Protein AF-U2DNN3-F1 (afdb_monomer_lite)

Secondary structure (DSSP, 8-state):
-EEEEEETTTEEEEE----PPPTT--HHHHHHHHHHHHHSS-EEEEEEEEEEEEEE-TT--SSS-EEEEEEEEEEES-SGGGGG----SSTT-EE--SS--TTB-GGGGGGHHHHHHHHHH--

Foldseek 3Di:
DWFWADDPPQHTFTEDQADDADPPGDPQRRQQVSCCVLVVFGKDFPPDFLDWDWQAQPVDPDDPRIDTDGHTDIDTPDCPSVPPQPVDNDGSHDHDDLAQDPRHGPSRCVCRVVSVVVSVVPD

Radius of gyration: 14.48 Å; chains: 1; bounding box: 33×35×36 Å

Structure (mmCIF, N/CA/C/O backbone):
data_AF-U2DNN3-F1
#
_entry.id   AF-U2DNN3-F1
#
loop_
_atom_site.group_PDB
_atom_site.id
_atom_site.type_symbol
_atom_site.label_atom_id
_atom_site.label_alt_id
_atom_site.label_comp_id
_atom_site.label_asym_id
_atom_site.label_entity_id
_atom_site.label_seq_id
_atom_site.pdbx_PDB_ins_code
_atom_site.Cartn_x
_atom_site.Cartn_y
_atom_site.Cartn_z
_atom_site.occupancy
_atom_site.B_iso_or_equiv
_atom_site.auth_seq_id
_atom_site.auth_comp_id
_atom_site.auth_asym_id
_atom_site.auth_atom_id
_atom_site.pdbx_PDB_model_num
ATOM 1 N N . MET A 1 1 ? -2.273 -7.284 6.224 1.00 90.25 1 MET A N 1
ATOM 2 C CA . MET A 1 1 ? -2.969 -7.767 5.012 1.00 90.25 1 MET A CA 1
ATOM 3 C C . MET A 1 1 ? -2.264 -7.213 3.793 1.00 90.25 1 MET A C 1
ATOM 5 O O . MET A 1 1 ? -1.909 -6.040 3.817 1.00 90.25 1 MET A O 1
ATOM 9 N N . LEU A 1 2 ? -2.062 -8.038 2.770 1.00 94.00 2 LEU A N 1
ATOM 10 C CA . LEU A 1 2 ? -1.457 -7.661 1.490 1.00 94.00 2 LEU A CA 1
ATOM 11 C C . LEU A 1 2 ? -2.353 -8.143 0.342 1.00 94.00 2 LEU A C 1
ATOM 13 O O . LEU A 1 2 ? -3.140 -9.070 0.534 1.00 94.00 2 LEU A O 1
ATOM 17 N N . SER A 1 3 ? -2.235 -7.523 -0.829 1.00 92.81 3 SER A N 1
ATOM 18 C CA . SER A 1 3 ? -2.850 -7.994 -2.076 1.00 92.81 3 SER A CA 1
ATOM 19 C C . SER A 1 3 ? -1.770 -8.509 -3.019 1.00 92.81 3 SER A C 1
ATOM 21 O O . SER A 1 3 ? -0.654 -7.998 -3.002 1.00 92.81 3 SER A O 1
ATOM 23 N N . TRP A 1 4 ? -2.076 -9.536 -3.809 1.00 93.69 4 TRP A N 1
ATOM 24 C CA . TRP A 1 4 ? -1.204 -9.977 -4.887 1.00 93.69 4 TRP A CA 1
ATOM 25 C C . TRP A 1 4 ? -1.439 -9.128 -6.133 1.00 93.69 4 TRP A C 1
ATOM 27 O O . TRP A 1 4 ? -2.554 -9.043 -6.668 1.00 93.69 4 TRP A O 1
ATOM 37 N N . ARG A 1 5 ? -0.366 -8.523 -6.630 1.00 92.25 5 ARG A N 1
ATOM 38 C CA . ARG A 1 5 ? -0.332 -7.801 -7.898 1.00 92.25 5 ARG A CA 1
ATOM 39 C C . ARG A 1 5 ? 0.470 -8.596 -8.913 1.00 92.25 5 ARG A C 1
ATOM 41 O O . ARG A 1 5 ? 1.422 -9.275 -8.562 1.00 92.25 5 ARG A O 1
ATOM 48 N N . ASP A 1 6 ? 0.058 -8.469 -10.167 1.00 92.38 6 ASP A N 1
ATOM 49 C CA . ASP A 1 6 ? 0.789 -8.937 -11.339 1.00 92.38 6 ASP A CA 1
ATOM 50 C C . ASP A 1 6 ? 0.480 -7.966 -12.490 1.00 92.38 6 ASP A C 1
ATOM 52 O O . ASP A 1 6 ? -0.651 -7.902 -13.006 1.00 92.38 6 ASP A O 1
ATOM 56 N N . ASP A 1 7 ? 1.438 -7.089 -12.785 1.00 87.81 7 ASP A N 1
ATOM 57 C CA . ASP A 1 7 ? 1.362 -6.132 -13.884 1.00 87.81 7 ASP A CA 1
ATOM 58 C C . ASP A 1 7 ? 2.730 -5.844 -14.516 1.00 87.81 7 ASP A C 1
ATOM 60 O O . ASP A 1 7 ? 3.789 -6.102 -13.946 1.00 87.81 7 ASP A O 1
ATOM 64 N N . GLU A 1 8 ? 2.700 -5.280 -15.723 1.00 84.25 8 GLU A N 1
ATOM 65 C CA . GLU A 1 8 ? 3.901 -4.964 -16.503 1.00 84.25 8 GLU A CA 1
ATOM 66 C C . GLU A 1 8 ? 4.760 -3.854 -15.877 1.00 84.25 8 GLU A C 1
ATOM 68 O O . GLU A 1 8 ? 5.918 -3.683 -16.256 1.00 84.25 8 GLU A O 1
ATOM 73 N N . GLN A 1 9 ? 4.204 -3.046 -14.968 1.00 79.94 9 GLN A N 1
ATOM 74 C CA . GLN A 1 9 ? 4.883 -1.863 -14.444 1.00 79.94 9 GLN A CA 1
ATOM 75 C C . GLN A 1 9 ? 5.729 -2.164 -13.210 1.00 79.94 9 GLN A C 1
ATOM 77 O O . GLN A 1 9 ? 6.782 -1.548 -13.042 1.00 79.94 9 GLN A O 1
ATOM 82 N N . CYS A 1 10 ? 5.252 -3.042 -12.334 1.00 81.00 10 CYS A N 1
ATOM 83 C CA . CYS A 1 10 ? 5.880 -3.351 -11.055 1.00 81.00 10 CYS A CA 1
ATOM 84 C C . CYS A 1 10 ? 6.230 -4.837 -10.897 1.00 81.00 10 CYS A C 1
ATOM 86 O O . CYS A 1 10 ? 6.933 -5.177 -9.946 1.00 81.00 10 CYS A O 1
ATOM 88 N N . GLY A 1 11 ? 5.791 -5.692 -11.824 1.00 89.19 11 GLY A N 1
ATOM 89 C CA . GLY A 1 11 ? 5.968 -7.138 -11.755 1.00 89.19 11 GLY A CA 1
ATOM 90 C C . GLY A 1 11 ? 4.935 -7.813 -10.854 1.00 89.19 11 GLY A C 1
ATOM 91 O O . GLY A 1 11 ? 3.899 -7.230 -10.518 1.00 89.19 11 GLY A O 1
ATOM 92 N N . ALA A 1 12 ? 5.239 -9.053 -10.472 1.00 94.31 12 ALA A N 1
ATOM 93 C CA . ALA A 1 12 ? 4.404 -9.861 -9.598 1.00 94.31 12 ALA A CA 1
ATOM 94 C C . ALA A 1 12 ? 4.906 -9.829 -8.147 1.00 94.31 12 ALA A C 1
ATOM 96 O O . ALA A 1 12 ? 6.112 -9.913 -7.903 1.00 94.31 12 ALA A O 1
ATOM 97 N N . GLY A 1 13 ? 3.989 -9.702 -7.189 1.00 96.06 13 GLY A N 1
ATOM 98 C CA . GLY A 1 13 ? 4.315 -9.738 -5.766 1.00 96.06 13 GLY A CA 1
ATOM 99 C C . GLY A 1 13 ? 3.207 -9.219 -4.852 1.00 96.06 13 GLY A C 1
ATOM 100 O O . GLY A 1 13 ? 2.262 -8.554 -5.282 1.00 96.06 13 GLY A O 1
ATOM 101 N N . TRP A 1 14 ? 3.359 -9.498 -3.561 1.00 96.00 14 TRP A N 1
ATOM 102 C CA . TRP A 1 14 ? 2.524 -8.980 -2.486 1.00 96.00 14 TRP A CA 1
ATOM 103 C C . TRP A 1 14 ? 2.816 -7.501 -2.233 1.00 96.00 14 TRP A C 1
ATOM 105 O O . TRP A 1 14 ? 3.961 -7.121 -1.983 1.00 96.00 14 TRP A O 1
ATOM 115 N N . HIS A 1 15 ? 1.779 -6.667 -2.228 1.00 95.69 15 HIS A N 1
ATOM 116 C CA . HIS A 1 15 ? 1.880 -5.239 -1.930 1.00 95.69 15 HIS A CA 1
ATOM 117 C C . HIS A 1 15 ? 0.873 -4.810 -0.861 1.00 95.69 15 HIS A C 1
ATOM 119 O O . HIS A 1 15 ? -0.169 -5.437 -0.652 1.00 95.69 15 HIS A O 1
ATOM 125 N N . LEU A 1 16 ? 1.183 -3.706 -0.182 1.00 95.44 16 LEU A N 1
ATOM 126 C CA . LEU A 1 16 ? 0.204 -2.965 0.602 1.00 95.44 16 LEU A CA 1
ATOM 127 C C . LEU A 1 16 ? -0.805 -2.314 -0.357 1.00 95.44 16 LEU A C 1
ATOM 129 O O . LEU A 1 16 ? -0.370 -1.527 -1.210 1.00 95.44 16 LEU A O 1
ATOM 133 N N . PRO A 1 17 ? -2.116 -2.594 -0.212 1.00 94.44 17 PRO A N 1
ATOM 134 C CA . PRO A 1 17 ? -3.170 -1.955 -0.994 1.00 94.44 17 PRO A CA 1
ATOM 135 C C . PRO A 1 17 ? -3.047 -0.434 -0.943 1.00 94.44 17 PRO A C 1
ATOM 137 O O . PRO A 1 17 ? -2.844 0.149 0.124 1.00 94.44 17 PRO A O 1
ATOM 140 N N . GLY A 1 18 ? -3.146 0.218 -2.097 1.00 93.88 18 GLY A N 1
ATOM 141 C CA . GLY A 1 18 ? -2.863 1.641 -2.182 1.00 93.88 18 GLY A CA 1
ATOM 142 C C . GLY A 1 18 ? -3.010 2.203 -3.587 1.00 93.88 18 GLY A C 1
ATOM 143 O O . GLY A 1 18 ? -2.749 1.548 -4.597 1.00 93.88 18 GLY A O 1
ATOM 144 N N . GLY A 1 19 ? -3.368 3.485 -3.657 1.00 92.12 19 GLY A N 1
ATOM 145 C CA . GLY A 1 19 ? -3.572 4.169 -4.925 1.00 92.12 19 GLY A CA 1
ATOM 146 C C . GLY A 1 19 ? -3.281 5.661 -4.859 1.00 92.12 19 GLY A C 1
ATOM 147 O O . GLY A 1 19 ? -3.363 6.292 -3.809 1.00 92.12 19 GLY A O 1
ATOM 148 N N . CYS A 1 20 ? -2.970 6.241 -6.019 1.00 93.62 20 CYS A N 1
ATOM 149 C CA . CYS A 1 20 ? -2.780 7.682 -6.141 1.00 93.62 20 CYS A CA 1
ATOM 150 C C . CYS A 1 20 ? -4.087 8.426 -5.846 1.00 93.62 20 CYS A C 1
ATOM 152 O O . CYS A 1 20 ? -5.128 8.110 -6.434 1.00 93.62 20 CYS A O 1
ATOM 154 N N . VAL A 1 21 ? -3.998 9.464 -5.014 1.00 95.44 21 VAL A N 1
ATOM 155 C CA . VAL A 1 21 ? -5.076 10.439 -4.807 1.00 95.44 21 VAL A CA 1
ATOM 156 C C . VAL A 1 21 ? -5.462 11.063 -6.147 1.00 95.44 21 VAL A C 1
ATOM 158 O O . VAL A 1 21 ? -4.600 11.347 -6.986 1.00 95.44 21 VAL A O 1
ATOM 161 N N . ARG A 1 22 ? -6.765 11.235 -6.385 1.00 95.94 22 ARG A N 1
ATOM 162 C CA . ARG A 1 22 ? -7.278 11.837 -7.619 1.00 95.94 22 ARG A CA 1
ATOM 163 C C . ARG A 1 22 ? -7.606 13.307 -7.410 1.00 95.94 22 ARG A C 1
ATOM 165 O O . ARG A 1 22 ? -7.643 13.824 -6.298 1.00 95.94 22 ARG A O 1
ATOM 172 N N . LEU A 1 23 ? -7.818 13.999 -8.524 1.00 96.12 23 LEU A N 1
ATOM 173 C CA . LEU A 1 23 ? -8.222 15.397 -8.510 1.00 96.12 23 LEU A CA 1
ATOM 174 C C . LEU A 1 23 ? -9.530 15.556 -7.717 1.00 96.12 23 LEU A C 1
ATOM 176 O O . LEU A 1 23 ? -10.484 14.827 -7.977 1.00 96.12 23 LEU A O 1
ATOM 180 N N . LYS A 1 24 ? -9.572 16.553 -6.819 1.00 96.19 24 LYS A N 1
ATOM 181 C CA . LYS A 1 24 ? -10.721 16.868 -5.943 1.00 96.19 24 LYS A CA 1
ATOM 182 C C . LYS A 1 24 ? -11.081 15.746 -4.965 1.00 96.19 24 LYS A C 1
ATOM 184 O O . LYS A 1 24 ? -12.255 15.520 -4.689 1.00 96.19 24 LYS A O 1
ATOM 189 N N . GLU A 1 25 ? -10.069 15.073 -4.438 1.00 97.19 25 GLU A N 1
ATOM 190 C CA . GLU A 1 25 ? -10.248 13.979 -3.497 1.00 97.19 25 GLU A CA 1
ATOM 191 C C . GLU A 1 25 ? -9.380 14.182 -2.251 1.00 97.19 25 GLU A C 1
ATOM 193 O O . GLU A 1 25 ? -8.235 14.629 -2.350 1.00 97.19 25 GLU A O 1
ATOM 198 N N . THR A 1 26 ? -9.921 13.869 -1.074 1.00 97.38 26 THR A N 1
ATOM 199 C CA . THR A 1 26 ? -9.150 13.808 0.174 1.00 97.38 26 THR A CA 1
ATOM 200 C C . THR A 1 26 ? -8.407 12.473 0.287 1.00 97.38 26 THR A C 1
ATOM 202 O O . THR A 1 26 ? -8.723 11.501 -0.404 1.00 97.38 26 THR A O 1
ATOM 205 N N . LEU A 1 27 ? -7.422 12.399 1.189 1.00 97.50 27 LEU A N 1
ATOM 206 C CA . LEU A 1 27 ? -6.735 11.138 1.505 1.00 97.50 27 LEU A CA 1
ATOM 207 C C . LEU A 1 27 ? -7.717 10.087 2.043 1.00 97.50 27 LEU A C 1
ATOM 209 O O . LEU A 1 27 ? -7.672 8.938 1.620 1.00 97.50 27 LEU A O 1
ATOM 213 N N . GLU A 1 28 ? -8.657 10.505 2.891 1.00 97.38 28 GLU A N 1
ATOM 214 C CA . GLU A 1 28 ? -9.721 9.654 3.437 1.00 97.38 28 GLU A CA 1
ATOM 215 C C . GLU A 1 28 ? -10.617 9.075 2.335 1.00 97.38 28 GLU A C 1
ATOM 217 O O . GLU A 1 28 ? -10.812 7.865 2.245 1.00 97.38 28 GLU A O 1
ATOM 222 N N . GLN A 1 29 ? -11.099 9.920 1.418 1.00 97.62 29 GLN A N 1
ATOM 223 C CA . GLN A 1 29 ? -11.893 9.469 0.273 1.00 97.62 29 GLN A CA 1
ATOM 224 C C . GLN A 1 29 ? -11.118 8.455 -0.575 1.00 97.62 29 GLN A C 1
ATOM 226 O O . GLN A 1 29 ? -11.666 7.422 -0.966 1.00 97.62 29 GLN A O 1
ATOM 231 N N . ARG A 1 30 ? -9.825 8.708 -0.814 1.00 97.44 30 ARG A N 1
ATOM 232 C CA . ARG A 1 30 ? -8.963 7.780 -1.548 1.00 97.44 30 ARG A CA 1
ATOM 233 C C . ARG A 1 30 ? -8.789 6.451 -0.808 1.00 97.44 30 ARG A C 1
ATOM 235 O O . ARG A 1 30 ? -8.831 5.419 -1.477 1.00 97.44 30 ARG A O 1
ATOM 242 N N . LEU A 1 31 ? -8.650 6.448 0.520 1.00 96.88 31 LEU A N 1
ATOM 243 C CA . LEU A 1 31 ? -8.594 5.221 1.325 1.00 96.88 31 LEU A CA 1
ATOM 244 C C . LEU A 1 31 ? -9.867 4.386 1.160 1.00 96.88 31 LEU A C 1
ATOM 246 O O . LEU A 1 31 ? -9.766 3.206 0.837 1.00 96.88 31 LEU A O 1
ATOM 250 N N . HIS A 1 32 ? -11.050 4.993 1.277 1.00 96.44 32 HIS A N 1
ATOM 251 C CA . HIS A 1 32 ? -12.325 4.285 1.104 1.00 96.44 32 HIS A CA 1
ATOM 252 C C . HIS A 1 32 ? -12.509 3.726 -0.313 1.00 96.44 32 HIS A C 1
ATOM 254 O O . HIS A 1 32 ? -12.969 2.596 -0.491 1.00 96.44 32 HIS A O 1
ATOM 260 N N . VAL A 1 33 ? -12.133 4.495 -1.343 1.00 96.94 33 VAL A N 1
ATOM 261 C CA . VAL A 1 33 ? -12.178 4.023 -2.737 1.00 96.94 33 VAL A CA 1
ATOM 262 C C . VAL A 1 33 ? -11.211 2.856 -2.943 1.00 96.94 33 VAL A C 1
ATOM 264 O O . VAL A 1 33 ? -11.589 1.859 -3.552 1.00 96.94 33 VAL A O 1
ATOM 267 N N . CYS A 1 34 ? -9.987 2.966 -2.420 1.00 95.69 34 CYS A N 1
ATOM 268 C CA . CYS A 1 34 ? -8.963 1.928 -2.508 1.00 95.69 34 CYS A CA 1
ATOM 269 C C . CYS A 1 34 ? -9.384 0.645 -1.784 1.00 95.69 34 CYS A C 1
ATOM 271 O O . CYS A 1 34 ? -9.242 -0.445 -2.334 1.00 95.69 34 CYS A O 1
ATOM 273 N N . ALA A 1 35 ? -9.934 0.776 -0.575 1.00 93.81 35 ALA A N 1
ATOM 274 C CA . ALA A 1 35 ? -10.415 -0.345 0.216 1.00 93.81 35 ALA A CA 1
ATOM 275 C C . ALA A 1 35 ? -11.510 -1.104 -0.537 1.00 93.81 35 ALA A C 1
ATOM 277 O O . ALA A 1 35 ? -11.384 -2.301 -0.763 1.00 93.81 35 ALA A O 1
ATOM 278 N N . LYS A 1 36 ? -12.522 -0.406 -1.060 1.00 92.62 36 LYS A N 1
ATOM 279 C CA . LYS A 1 36 ? -13.585 -1.053 -1.842 1.00 92.62 36 LYS A CA 1
ATOM 280 C C . LYS A 1 36 ? -13.062 -1.733 -3.106 1.00 92.62 36 LYS A C 1
ATOM 282 O O . LYS A 1 36 ? -13.544 -2.809 -3.442 1.00 92.62 36 LYS A O 1
ATOM 287 N N . SER A 1 37 ? -12.093 -1.131 -3.802 1.00 91.56 37 SER A N 1
ATOM 288 C CA . SER A 1 37 ? -11.572 -1.687 -5.056 1.00 91.56 37 SER A CA 1
ATOM 289 C C . SER A 1 37 ? -10.618 -2.864 -4.872 1.00 91.56 37 SER A C 1
ATOM 291 O O . SER A 1 37 ? -10.655 -3.785 -5.678 1.00 91.56 37 SER A O 1
ATOM 293 N N . GLU A 1 38 ? -9.742 -2.820 -3.864 1.00 90.94 38 GLU A N 1
ATOM 294 C CA . GLU A 1 38 ? -8.722 -3.859 -3.654 1.00 90.94 38 GLU A CA 1
ATOM 295 C C . GLU A 1 38 ? -9.149 -4.900 -2.612 1.00 90.94 38 GLU A C 1
ATOM 297 O O . GLU A 1 38 ? -8.721 -6.043 -2.698 1.00 90.94 38 GLU A O 1
ATOM 302 N N . LEU A 1 39 ? -9.993 -4.532 -1.642 1.00 89.25 39 LEU A N 1
ATOM 303 C CA . LEU A 1 39 ? -10.373 -5.382 -0.504 1.00 89.25 39 LEU A CA 1
ATOM 304 C C . LEU A 1 39 ? -11.812 -5.903 -0.569 1.00 89.25 39 LEU A C 1
ATOM 306 O O . LEU A 1 39 ? -12.186 -6.742 0.246 1.00 89.25 39 LEU A O 1
ATOM 310 N N . GLY A 1 40 ? -12.647 -5.363 -1.463 1.00 89.19 40 GLY A N 1
ATOM 311 C CA . GLY A 1 40 ? -14.078 -5.692 -1.557 1.00 89.19 40 GLY A CA 1
ATOM 312 C C . GLY A 1 40 ? -14.949 -5.136 -0.417 1.00 89.19 40 GLY A C 1
ATOM 313 O O . GLY A 1 40 ? -16.178 -5.205 -0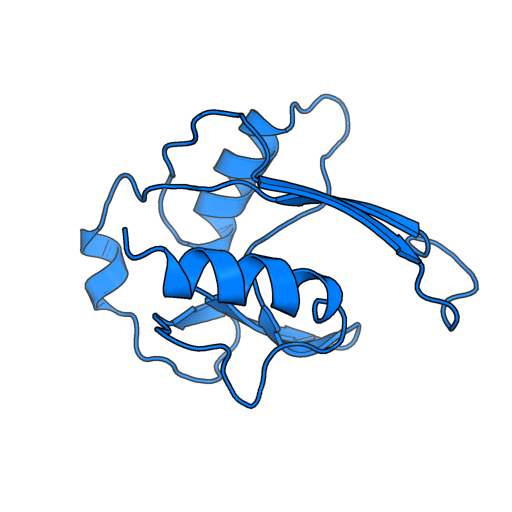.481 1.00 89.19 40 GLY A O 1
ATOM 314 N N . THR A 1 41 ? -14.339 -4.519 0.599 1.00 91.31 41 THR A N 1
ATOM 315 C CA . THR A 1 41 ? -15.001 -3.937 1.775 1.00 91.31 41 THR A CA 1
ATOM 316 C C . THR A 1 41 ? -14.418 -2.567 2.121 1.00 91.31 41 THR A C 1
ATOM 318 O O . THR A 1 41 ? -13.342 -2.192 1.663 1.00 91.31 41 THR A O 1
ATOM 321 N N . ASP A 1 42 ? -15.134 -1.814 2.953 1.00 94.31 42 ASP A N 1
ATOM 322 C CA . ASP A 1 42 ? -14.653 -0.559 3.522 1.00 94.31 42 ASP A CA 1
ATOM 323 C C . ASP A 1 42 ? -13.756 -0.761 4.761 1.00 94.31 42 ASP A C 1
ATOM 325 O O . ASP A 1 42 ? -13.712 -1.846 5.359 1.00 94.31 42 ASP A O 1
ATOM 329 N N . VAL A 1 43 ? -13.070 0.312 5.159 1.00 94.31 43 VAL A N 1
ATOM 330 C CA . VAL A 1 43 ? -12.179 0.384 6.325 1.00 94.31 43 VAL A CA 1
ATOM 331 C C . VAL A 1 43 ? -12.525 1.560 7.238 1.00 94.31 43 VAL A C 1
ATOM 333 O O . VAL A 1 43 ? -13.005 2.597 6.791 1.00 94.31 43 VAL A O 1
ATOM 336 N N . LEU A 1 44 ? -12.231 1.402 8.526 1.00 94.69 44 LEU A N 1
ATOM 337 C CA . LEU A 1 44 ? -12.122 2.476 9.506 1.00 94.69 44 LEU A CA 1
ATOM 338 C C . LEU A 1 44 ? -10.654 2.894 9.612 1.00 94.69 44 LEU A C 1
ATOM 340 O O . LEU A 1 44 ? -9.777 2.033 9.704 1.00 94.69 44 LEU A O 1
ATOM 344 N N . CYS A 1 45 ? -10.393 4.197 9.623 1.00 92.06 45 CYS A N 1
ATOM 345 C CA . CYS A 1 45 ? -9.056 4.771 9.743 1.00 92.06 45 CYS A CA 1
ATOM 346 C C . CYS A 1 45 ? -9.103 5.997 10.664 1.00 92.06 45 CYS A C 1
ATOM 348 O O . CYS A 1 45 ? -10.049 6.778 10.603 1.00 92.06 45 CYS A O 1
ATOM 350 N N . ASP A 1 46 ? -8.087 6.178 11.508 1.00 90.31 46 ASP A N 1
ATOM 351 C CA . ASP A 1 46 ? -7.960 7.322 12.425 1.00 90.31 46 ASP A CA 1
ATOM 352 C C . ASP A 1 46 ? -7.435 8.602 11.740 1.00 90.31 46 ASP A C 1
ATOM 354 O O . ASP A 1 46 ? -7.216 9.625 12.389 1.00 90.31 46 ASP A O 1
ATOM 358 N N . MET A 1 47 ? -7.220 8.539 10.422 1.00 94.88 47 MET A N 1
ATOM 359 C CA . MET A 1 47 ? -6.652 9.591 9.580 1.00 94.88 47 MET A CA 1
ATOM 360 C C . MET A 1 47 ? -5.326 10.173 10.091 1.00 94.88 47 MET A C 1
ATOM 362 O O . MET A 1 47 ? -4.918 11.260 9.666 1.00 94.88 47 MET A O 1
ATOM 366 N N . LYS A 1 48 ? -4.589 9.419 10.914 1.00 96.00 48 LYS A N 1
ATOM 367 C CA . LYS A 1 48 ? -3.223 9.729 11.326 1.00 96.00 48 LYS A CA 1
ATOM 368 C C . LYS A 1 48 ? -2.258 8.803 10.577 1.00 96.00 48 LYS A C 1
ATOM 370 O O . LYS A 1 48 ? -2.235 7.601 10.831 1.00 96.00 48 LYS A O 1
ATOM 375 N N . PRO A 1 49 ? -1.444 9.322 9.640 1.00 96.31 49 PRO A N 1
ATOM 376 C CA . PRO A 1 49 ? -0.524 8.466 8.909 1.00 96.31 49 PRO A CA 1
ATOM 377 C C . PRO A 1 49 ? 0.542 7.896 9.854 1.00 96.31 49 PRO A C 1
ATOM 379 O O . PRO A 1 49 ? 1.132 8.625 10.654 1.00 96.31 49 PRO A O 1
ATOM 382 N N . VAL A 1 50 ? 0.812 6.597 9.729 1.00 96.12 50 VAL A N 1
ATOM 383 C CA . VAL A 1 50 ? 1.893 5.899 10.445 1.00 96.12 50 VAL A CA 1
ATOM 384 C C . VAL A 1 50 ? 3.250 6.104 9.771 1.00 96.12 50 VAL A C 1
ATOM 386 O O . VAL A 1 50 ? 4.289 5.971 10.412 1.00 96.12 50 VAL A O 1
ATOM 389 N N . LEU A 1 51 ? 3.246 6.457 8.482 1.00 96.88 51 LEU A N 1
ATOM 390 C CA . LEU A 1 51 ? 4.433 6.851 7.730 1.00 96.88 51 LEU A CA 1
ATOM 391 C C . LEU A 1 51 ? 4.062 7.887 6.670 1.00 96.88 51 LEU A C 1
ATOM 393 O O . LEU A 1 51 ? 3.085 7.719 5.940 1.00 96.88 51 LEU A O 1
ATOM 397 N N . ILE A 1 52 ? 4.890 8.924 6.555 1.00 97.31 52 ILE A N 1
ATOM 398 C CA . ILE A 1 52 ? 4.930 9.822 5.401 1.00 97.31 52 ILE A CA 1
ATOM 399 C C . ILE A 1 52 ? 6.336 9.709 4.827 1.00 97.31 52 ILE A C 1
ATOM 401 O O . ILE A 1 52 ? 7.306 9.906 5.556 1.00 97.31 52 ILE A O 1
ATOM 405 N N . THR A 1 53 ? 6.451 9.348 3.554 1.00 95.81 53 THR A N 1
ATOM 406 C CA . THR A 1 53 ? 7.755 9.115 2.925 1.00 95.81 53 THR A CA 1
ATOM 407 C C . THR A 1 53 ? 7.752 9.489 1.451 1.00 95.81 53 THR A C 1
ATOM 409 O O . THR A 1 53 ? 6.714 9.446 0.784 1.00 95.81 53 THR A O 1
ATOM 412 N N . GLU A 1 54 ? 8.928 9.842 0.951 1.00 94.31 54 GLU A N 1
ATOM 413 C CA . GLU A 1 54 ? 9.195 10.119 -0.453 1.00 94.31 54 GLU A CA 1
ATOM 414 C C . GLU A 1 54 ? 9.841 8.887 -1.093 1.00 94.31 54 GLU A C 1
ATOM 416 O O . GLU A 1 54 ? 10.844 8.371 -0.605 1.00 94.31 54 GLU A O 1
ATOM 421 N N . ASN A 1 55 ? 9.267 8.415 -2.197 1.00 88.50 55 ASN A N 1
ATOM 422 C CA . ASN A 1 55 ? 9.848 7.362 -3.020 1.00 88.50 55 ASN A CA 1
ATOM 423 C C . ASN A 1 55 ? 10.130 7.904 -4.423 1.00 88.50 55 ASN A C 1
ATOM 425 O O . ASN A 1 55 ? 9.217 8.370 -5.112 1.00 88.50 55 ASN A O 1
ATOM 429 N N . ILE A 1 56 ? 11.391 7.826 -4.841 1.00 88.62 56 ILE A N 1
ATOM 430 C CA . ILE A 1 56 ? 11.867 8.285 -6.145 1.00 88.62 56 ILE A CA 1
ATOM 431 C C . ILE A 1 56 ? 12.403 7.068 -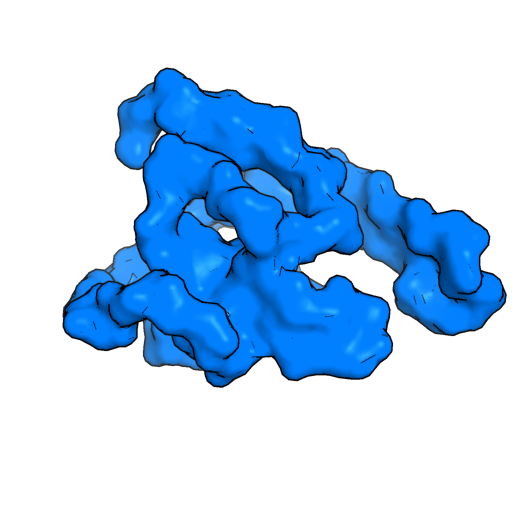6.894 1.00 88.62 56 ILE A C 1
ATOM 433 O O . ILE A 1 56 ? 13.363 6.455 -6.444 1.00 88.62 56 ILE A O 1
ATOM 437 N N . GLU A 1 57 ? 11.803 6.730 -8.036 1.00 83.75 57 GLU A N 1
ATOM 438 C CA . GLU A 1 57 ? 12.266 5.648 -8.912 1.00 83.75 57 GLU A CA 1
ATOM 439 C C . GLU A 1 57 ? 13.387 6.166 -9.831 1.00 83.75 57 GLU A C 1
ATOM 441 O O . GLU A 1 57 ? 13.095 6.838 -10.824 1.00 83.75 57 GLU A O 1
ATOM 446 N N . PRO A 1 58 ? 14.672 5.879 -9.550 1.00 80.00 58 PRO A N 1
ATOM 447 C CA . PRO A 1 58 ? 15.779 6.478 -10.290 1.00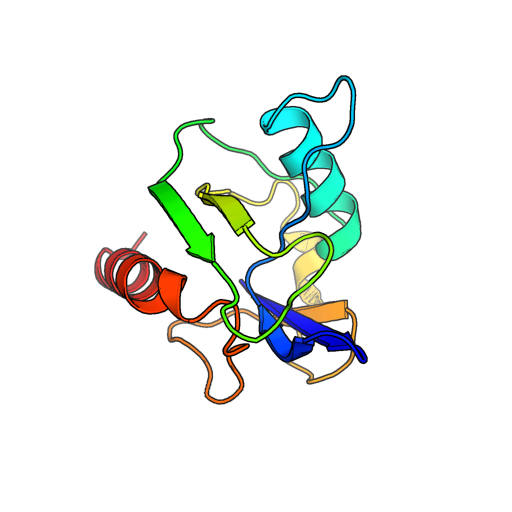 80.00 58 PRO A CA 1
ATOM 448 C C . PRO A 1 58 ? 15.849 6.022 -11.752 1.00 80.00 58 PRO A C 1
ATOM 450 O O . PRO A 1 58 ? 16.493 6.690 -12.553 1.00 80.00 58 PRO A O 1
ATOM 453 N N . LYS A 1 59 ? 15.221 4.894 -12.117 1.00 81.44 59 LYS A N 1
ATOM 454 C CA . LYS A 1 59 ? 15.269 4.343 -13.482 1.00 81.44 59 LYS A CA 1
ATOM 455 C C . LYS A 1 59 ? 14.157 4.864 -14.395 1.00 81.44 59 LYS A C 1
ATOM 457 O O . LYS A 1 59 ? 14.124 4.506 -15.571 1.00 81.44 59 LYS A O 1
ATOM 462 N N . ARG A 1 60 ? 13.203 5.646 -13.875 1.00 78.38 60 ARG A N 1
ATOM 463 C CA . ARG A 1 60 ? 12.041 6.117 -14.641 1.00 78.38 60 ARG A CA 1
ATOM 464 C C . ARG A 1 60 ? 12.181 7.596 -14.987 1.00 78.38 60 ARG A C 1
ATOM 466 O O . ARG A 1 60 ? 11.837 8.469 -14.198 1.00 78.38 60 ARG A O 1
ATOM 473 N N . ASP A 1 61 ? 12.559 7.878 -16.227 1.00 73.62 61 ASP A N 1
ATOM 474 C CA . ASP A 1 61 ? 12.877 9.245 -16.670 1.00 73.62 61 ASP A CA 1
ATOM 475 C C . ASP A 1 61 ? 11.657 10.132 -16.981 1.00 73.62 61 ASP A C 1
ATOM 477 O O . ASP A 1 61 ? 11.796 11.340 -17.188 1.00 73.62 61 ASP A O 1
ATOM 481 N N . ARG A 1 62 ? 10.444 9.567 -17.071 1.00 76.94 62 ARG A N 1
ATOM 482 C CA . ARG A 1 62 ? 9.223 10.321 -17.406 1.00 76.94 62 ARG A CA 1
ATOM 483 C C . ARG A 1 62 ? 7.996 9.798 -16.676 1.00 76.94 62 ARG A C 1
ATOM 485 O O . ARG A 1 62 ? 7.672 8.622 -16.793 1.00 76.94 62 ARG A O 1
ATOM 492 N N . GLY A 1 63 ? 7.260 10.730 -16.062 1.00 73.75 63 GLY A N 1
ATOM 493 C CA . GLY A 1 63 ? 5.933 10.531 -15.472 1.00 73.75 63 GLY A CA 1
ATOM 494 C C . GLY A 1 63 ? 5.926 9.599 -14.257 1.00 73.75 63 GLY A C 1
ATOM 495 O O . GLY A 1 63 ? 6.453 8.502 -14.312 1.00 73.75 63 GLY A O 1
ATOM 496 N N . ARG A 1 64 ? 5.265 9.992 -13.157 1.00 80.12 64 ARG A N 1
ATOM 497 C CA . ARG A 1 64 ? 5.123 9.155 -11.941 1.00 80.12 64 ARG A CA 1
ATOM 498 C C . ARG A 1 64 ? 6.458 8.532 -11.475 1.00 80.12 64 ARG A C 1
ATOM 500 O O . ARG A 1 64 ? 6.550 7.319 -11.283 1.00 80.12 64 ARG A O 1
ATOM 507 N N . THR A 1 65 ? 7.481 9.377 -11.365 1.00 87.31 65 THR A N 1
ATOM 508 C CA . THR A 1 65 ? 8.834 9.022 -10.901 1.00 87.31 65 THR A CA 1
ATOM 509 C C . THR A 1 65 ? 9.011 9.304 -9.413 1.00 87.31 65 THR A C 1
ATOM 511 O O . THR A 1 65 ? 9.737 8.591 -8.737 1.00 87.31 65 THR A O 1
ATOM 514 N N . HIS A 1 66 ? 8.336 10.333 -8.904 1.00 90.62 66 HIS A N 1
ATOM 515 C CA . HIS A 1 66 ? 8.413 10.754 -7.514 1.00 90.62 66 HIS A CA 1
ATOM 516 C C . HIS A 1 66 ? 7.024 10.664 -6.881 1.00 90.62 66 HIS A C 1
ATOM 518 O O . HIS A 1 66 ? 6.056 11.221 -7.408 1.00 90.62 66 HIS A O 1
ATOM 524 N N . PHE A 1 67 ? 6.935 9.947 -5.767 1.00 91.50 67 PHE A N 1
ATOM 525 C CA . PHE A 1 67 ? 5.722 9.756 -4.993 1.00 91.50 67 PHE A CA 1
ATOM 526 C C . PHE A 1 67 ? 5.937 10.202 -3.557 1.00 91.50 67 PHE A C 1
ATOM 528 O O . PHE A 1 67 ? 6.894 9.780 -2.917 1.00 91.50 67 PHE A O 1
ATOM 535 N N . ILE A 1 68 ? 4.986 10.969 -3.035 1.00 95.19 68 ILE A N 1
ATOM 536 C CA . ILE A 1 68 ? 4.833 11.171 -1.597 1.00 95.19 68 ILE A CA 1
ATOM 537 C C . ILE A 1 68 ? 3.739 10.212 -1.147 1.00 95.19 68 ILE A C 1
ATOM 539 O O . ILE A 1 68 ? 2.602 10.292 -1.622 1.00 95.19 68 ILE A O 1
ATOM 543 N N . SER A 1 69 ? 4.098 9.275 -0.280 1.00 95.44 69 SER A N 1
ATOM 544 C CA . SER A 1 69 ? 3.204 8.226 0.196 1.00 95.44 69 SER A CA 1
ATOM 545 C C . SER A 1 69 ? 2.794 8.483 1.638 1.00 95.44 69 SER A C 1
ATOM 547 O O . SER A 1 69 ? 3.629 8.830 2.470 1.00 95.44 69 SER A O 1
ATOM 549 N N . PHE A 1 70 ? 1.510 8.275 1.919 1.00 97.31 70 PHE A N 1
ATOM 550 C CA . PHE A 1 70 ? 0.914 8.371 3.248 1.00 97.31 70 PHE A CA 1
ATOM 551 C C . PHE A 1 70 ? 0.369 6.989 3.601 1.00 97.31 70 PHE A C 1
ATOM 553 O O . PHE A 1 70 ? -0.604 6.535 2.996 1.00 97.31 70 PHE A O 1
ATOM 560 N N . LEU A 1 71 ? 1.024 6.305 4.534 1.00 96.50 71 LEU A N 1
ATOM 561 C CA . LEU A 1 71 ? 0.594 4.997 5.015 1.00 96.50 71 LEU A CA 1
ATOM 562 C C . LEU A 1 71 ? -0.311 5.181 6.225 1.00 96.50 71 LEU A C 1
ATOM 564 O O . LEU A 1 71 ? 0.031 5.926 7.139 1.00 96.50 71 LEU A O 1
ATOM 568 N N . TYR A 1 72 ? -1.426 4.462 6.251 1.00 96.50 72 TYR A N 1
ATOM 569 C CA . TYR A 1 72 ? -2.415 4.534 7.317 1.00 96.50 72 TYR A CA 1
ATOM 570 C C . TYR A 1 72 ? -2.649 3.161 7.937 1.00 96.50 72 TYR A C 1
ATOM 572 O O . TYR A 1 72 ? -2.643 2.149 7.234 1.00 96.50 72 TYR A O 1
ATOM 580 N N . GLN A 1 73 ? -2.886 3.142 9.248 1.00 94.00 73 GLN A N 1
ATOM 581 C CA . GLN A 1 73 ? -3.392 1.963 9.939 1.00 94.00 73 GLN A CA 1
ATOM 582 C C . GLN A 1 73 ? -4.917 1.937 9.815 1.00 94.00 73 GLN A C 1
ATOM 584 O O . GLN A 1 73 ? -5.596 2.941 10.036 1.00 94.00 73 GLN A O 1
ATOM 589 N N . CYS A 1 74 ? -5.449 0.781 9.424 1.00 93.44 74 CYS A N 1
ATOM 590 C CA . CYS A 1 74 ? -6.857 0.617 9.088 1.00 93.44 74 CYS A CA 1
ATOM 591 C C . CYS A 1 74 ? -7.422 -0.654 9.721 1.00 93.44 74 CYS A C 1
ATOM 593 O O . CYS A 1 74 ? -6.746 -1.682 9.791 1.00 93.44 74 CYS A O 1
ATOM 595 N N . VAL A 1 75 ? -8.698 -0.605 10.098 1.00 91.81 75 VAL A N 1
ATOM 596 C CA . VAL A 1 75 ? -9.472 -1.762 10.561 1.00 91.81 75 VAL A CA 1
ATOM 597 C C . VAL A 1 75 ? -10.590 -2.032 9.565 1.00 91.81 75 VAL A C 1
ATOM 599 O O . VAL A 1 75 ? -11.303 -1.120 9.161 1.00 91.81 75 VAL A O 1
ATOM 602 N N . LEU A 1 76 ? -10.768 -3.284 9.155 1.00 89.50 76 LEU A N 1
ATOM 603 C CA . LEU A 1 76 ? -11.828 -3.646 8.211 1.00 89.50 76 LEU A CA 1
ATOM 604 C C . LEU A 1 76 ? -13.207 -3.544 8.864 1.00 89.50 76 LEU A C 1
ATOM 606 O O . LEU A 1 76 ? -13.398 -4.046 9.974 1.00 89.50 76 LEU A O 1
ATOM 610 N N . VAL A 1 77 ? -14.159 -2.936 8.150 1.00 89.75 77 VAL A N 1
ATOM 611 C CA . VAL A 1 77 ? -15.554 -2.811 8.602 1.00 89.75 77 VAL A CA 1
ATOM 612 C C . VAL A 1 77 ? -16.250 -4.172 8.571 1.00 89.75 77 VAL A C 1
ATOM 614 O O . 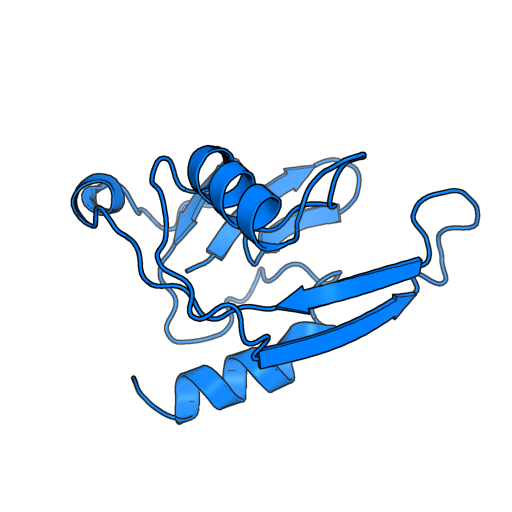VAL A 1 77 ? -16.826 -4.587 9.574 1.00 89.75 77 VAL A O 1
ATOM 617 N N . ASP A 1 78 ? -16.163 -4.888 7.448 1.00 84.75 78 ASP A N 1
ATOM 618 C CA . ASP A 1 78 ? -16.706 -6.237 7.305 1.00 84.75 78 ASP A CA 1
ATOM 619 C C . ASP A 1 78 ? -15.578 -7.270 7.206 1.00 84.75 78 ASP A C 1
ATOM 621 O O . ASP A 1 78 ? -14.824 -7.331 6.234 1.00 84.75 78 ASP A O 1
ATOM 625 N N . LYS A 1 79 ? -15.471 -8.113 8.237 1.00 74.56 79 LYS A N 1
ATOM 626 C CA . LYS A 1 79 ? -14.494 -9.208 8.291 1.00 74.56 79 LYS A CA 1
ATOM 627 C C . LYS A 1 79 ? -14.999 -10.489 7.614 1.00 74.56 79 LYS A C 1
ATOM 629 O O . LYS A 1 79 ? -14.236 -11.441 7.483 1.00 74.56 79 LYS A O 1
ATOM 634 N N . VAL A 1 80 ? -16.265 -10.558 7.195 1.00 64.94 80 VAL A N 1
ATOM 635 C CA . VAL A 1 80 ? -16.881 -11.762 6.613 1.00 64.94 80 VAL A CA 1
ATOM 636 C C . VAL A 1 80 ? -16.417 -11.998 5.174 1.00 64.94 80 VAL A C 1
ATOM 638 O O . VAL A 1 80 ? -16.207 -13.154 4.807 1.00 64.94 80 VAL A O 1
ATOM 641 N N . GLN A 1 81 ? -16.148 -10.943 4.393 1.00 60.88 81 GLN A N 1
ATOM 642 C CA . GLN A 1 81 ? -15.542 -11.085 3.057 1.00 60.88 81 GLN A CA 1
ATOM 643 C C . GLN A 1 81 ? -14.118 -11.674 3.089 1.00 60.88 81 GLN A C 1
ATOM 645 O O . GLN A 1 81 ? -13.649 -12.216 2.094 1.00 60.88 81 GLN A O 1
ATOM 650 N N . LEU A 1 82 ? -13.457 -11.672 4.252 1.00 62.75 82 LEU A N 1
ATOM 651 C CA . LEU A 1 82 ? -12.116 -12.240 4.443 1.00 62.75 82 LEU A CA 1
ATOM 652 C C . LEU A 1 82 ? -12.104 -13.772 4.552 1.00 62.75 82 LEU A C 1
ATOM 654 O O . LEU A 1 82 ? -11.046 -14.371 4.719 1.00 62.75 82 LEU A O 1
ATOM 658 N N . ARG A 1 83 ? -13.262 -14.438 4.478 1.00 52.91 83 ARG A N 1
ATOM 659 C CA . ARG A 1 83 ? -13.333 -15.911 4.515 1.00 52.91 83 ARG A CA 1
ATOM 660 C C . ARG A 1 83 ? -12.772 -16.582 3.255 1.00 52.91 83 ARG A C 1
ATOM 662 O O . ARG A 1 83 ? -12.683 -17.803 3.227 1.00 52.91 83 ARG A O 1
ATOM 669 N N . LEU A 1 84 ? -12.406 -15.796 2.243 1.00 58.97 84 LEU A N 1
ATOM 670 C CA . LEU A 1 84 ? -11.848 -16.254 0.968 1.00 58.97 84 LEU A CA 1
ATOM 671 C C . LEU A 1 84 ? -10.363 -15.898 0.797 1.00 58.97 84 LEU A C 1
ATOM 673 O O . LEU A 1 84 ? -9.834 -16.012 -0.302 1.00 58.97 84 LEU A O 1
ATOM 677 N N . LEU A 1 85 ? -9.690 -15.457 1.864 1.00 73.81 85 LEU A N 1
ATOM 678 C CA . LEU A 1 85 ? -8.249 -15.225 1.829 1.00 73.81 85 LEU A C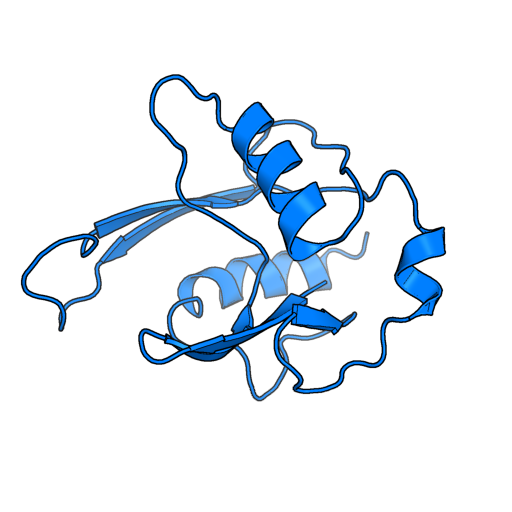A 1
ATOM 679 C C . LEU A 1 85 ? -7.525 -16.562 1.753 1.00 73.81 85 LEU A C 1
ATOM 681 O O . LEU A 1 85 ? -7.529 -17.341 2.705 1.00 73.81 85 LEU A O 1
ATOM 685 N N . ASP A 1 86 ? -6.922 -16.819 0.606 1.00 78.88 86 ASP A N 1
ATOM 686 C CA . ASP A 1 86 ? -6.281 -18.085 0.274 1.00 78.88 86 ASP A CA 1
ATOM 687 C C . ASP A 1 86 ? -4.759 -17.957 0.142 1.00 78.88 86 ASP A C 1
ATOM 689 O O . ASP A 1 86 ? -4.081 -18.963 -0.067 1.00 78.88 86 ASP A O 1
ATOM 693 N N . ASN A 1 87 ? -4.224 -16.735 0.298 1.00 86.56 87 ASN A N 1
ATOM 694 C CA . ASN A 1 87 ? -2.821 -16.395 0.064 1.00 86.56 87 ASN A CA 1
ATOM 695 C C . ASN A 1 87 ? -2.329 -16.873 -1.316 1.00 86.56 87 ASN A C 1
ATOM 697 O O . ASN A 1 87 ? -1.148 -17.181 -1.475 1.00 86.56 87 ASN A O 1
ATOM 701 N N . GLN A 1 88 ? -3.223 -16.974 -2.305 1.00 89.94 88 GLN A N 1
ATOM 702 C CA . GLN A 1 88 ? -2.833 -17.371 -3.648 1.00 89.94 88 GLN A CA 1
ATOM 703 C C . GLN A 1 88 ? -2.177 -16.206 -4.378 1.00 89.94 88 GLN A C 1
ATOM 705 O O . GLN A 1 88 ? -2.603 -15.055 -4.292 1.00 89.94 88 GLN A O 1
ATOM 710 N N . GLU A 1 89 ? -1.162 -16.542 -5.161 1.00 91.75 89 GLU A N 1
ATOM 711 C CA . GLU A 1 89 ? -0.421 -15.623 -6.023 1.00 91.75 89 GLU A CA 1
ATOM 712 C C . GLU A 1 89 ? -1.192 -15.346 -7.324 1.00 91.75 89 GLU A C 1
ATOM 714 O O . GLU A 1 89 ? -0.683 -15.469 -8.437 1.00 91.75 89 GLU A O 1
ATOM 719 N N . ILE A 1 90 ? -2.475 -15.016 -7.174 1.00 90.31 90 ILE A N 1
ATOM 720 C CA . ILE A 1 90 ? -3.398 -14.691 -8.258 1.00 90.31 90 ILE A CA 1
ATOM 721 C C . ILE A 1 90 ? -3.764 -13.222 -8.133 1.00 90.31 90 ILE A C 1
ATOM 723 O O . ILE A 1 90 ? -4.107 -12.730 -7.062 1.00 90.31 90 ILE A O 1
ATOM 727 N N . LYS A 1 91 ? -3.693 -12.492 -9.245 1.00 90.12 91 LYS A N 1
ATOM 728 C CA . LYS A 1 91 ? -3.957 -11.051 -9.277 1.00 90.12 91 LYS A CA 1
ATOM 729 C C . LYS A 1 91 ? -5.281 -10.697 -8.591 1.00 90.12 91 LYS A C 1
ATOM 731 O O . LYS A 1 91 ? -6.339 -11.168 -9.001 1.00 90.12 91 LYS A O 1
ATOM 736 N N . GLY A 1 92 ? -5.212 -9.816 -7.593 1.00 87.31 92 GLY A N 1
ATOM 737 C CA . GLY A 1 92 ? -6.366 -9.353 -6.820 1.00 87.31 92 GLY A CA 1
ATOM 738 C C . GLY A 1 92 ? -6.734 -10.240 -5.629 1.00 87.31 92 GLY A C 1
ATOM 739 O O . GLY A 1 92 ? -7.589 -9.846 -4.840 1.00 87.31 92 GLY A O 1
ATOM 740 N N . HIS A 1 93 ? -6.079 -11.389 -5.451 1.00 90.56 93 HIS A N 1
ATOM 741 C CA . HIS A 1 93 ? -6.208 -12.163 -4.224 1.00 90.56 93 HIS A CA 1
ATOM 742 C C . HIS A 1 93 ? -5.511 -11.444 -3.072 1.00 90.56 93 HIS A C 1
ATOM 744 O O . HIS A 1 93 ? -4.660 -10.565 -3.248 1.00 90.56 93 HIS A O 1
ATOM 750 N N . LEU A 1 94 ? -5.928 -11.795 -1.867 1.00 91.56 94 LEU A N 1
ATOM 751 C CA . LEU A 1 94 ? -5.551 -11.124 -0.639 1.00 91.56 94 LEU A CA 1
ATOM 752 C C . LEU A 1 94 ? -4.983 -12.151 0.338 1.00 91.56 94 LEU A C 1
ATOM 754 O O . LEU A 1 94 ? -5.401 -13.312 0.355 1.00 91.56 94 LEU A O 1
ATOM 758 N N . GLY A 1 95 ? -4.071 -11.697 1.193 1.00 91.06 95 GLY A N 1
ATOM 759 C CA . GLY A 1 95 ? -3.441 -12.547 2.188 1.00 91.06 95 GLY A CA 1
ATOM 760 C C . GLY A 1 95 ? -3.191 -11.883 3.538 1.00 91.06 95 GLY A C 1
ATOM 761 O O . GLY A 1 95 ? -2.928 -10.675 3.639 1.00 91.06 95 GLY A O 1
ATOM 762 N N . TRP A 1 96 ? -3.269 -12.692 4.597 1.00 89.94 96 TRP A N 1
ATOM 763 C CA . TRP A 1 96 ? -2.858 -12.305 5.947 1.00 89.94 96 TRP A CA 1
ATOM 764 C C . TRP A 1 96 ? -1.465 -12.834 6.231 1.00 89.94 96 TRP A C 1
ATOM 766 O O . TRP A 1 96 ? -1.215 -14.034 6.166 1.00 89.94 96 TRP A O 1
ATOM 776 N N . PHE A 1 97 ? -0.586 -11.920 6.620 1.00 91.00 97 PHE A N 1
ATOM 777 C CA . PHE A 1 97 ? 0.796 -12.226 6.929 1.00 91.00 97 PHE A CA 1
ATOM 778 C C . PHE A 1 97 ? 1.149 -11.652 8.296 1.00 91.00 97 PHE A C 1
ATOM 780 O O . PHE A 1 97 ? 0.786 -10.517 8.608 1.00 91.00 97 PHE A O 1
ATOM 787 N N . ASN A 1 98 ? 1.857 -12.451 9.090 1.00 90.88 98 ASN A N 1
ATOM 788 C CA . ASN A 1 98 ? 2.471 -12.063 10.363 1.00 90.88 98 ASN A CA 1
ATOM 789 C C . ASN A 1 98 ? 3.976 -11.759 10.214 1.00 90.88 98 ASN A C 1
ATOM 791 O O . ASN A 1 98 ? 4.673 -11.559 11.201 1.00 90.88 98 ASN A O 1
ATOM 795 N N . HIS A 1 99 ? 4.471 -11.755 8.979 1.00 92.19 99 HIS A N 1
ATOM 796 C CA . HIS A 1 99 ? 5.821 -11.389 8.568 1.00 92.19 99 HIS A CA 1
ATOM 797 C C . HIS A 1 99 ? 5.747 -10.799 7.154 1.00 92.19 99 HIS A C 1
ATOM 799 O O . HIS A 1 99 ? 4.717 -10.888 6.489 1.00 92.19 99 HIS A O 1
ATOM 805 N N . ILE A 1 100 ? 6.821 -10.182 6.673 1.00 93.94 100 ILE A N 1
ATOM 806 C CA . ILE A 1 100 ? 6.881 -9.740 5.274 1.00 93.94 100 ILE A CA 1
ATOM 807 C C . ILE A 1 100 ? 7.117 -10.984 4.402 1.00 93.94 100 ILE A C 1
ATOM 809 O O . ILE A 1 100 ? 8.109 -11.673 4.646 1.00 93.94 100 ILE A O 1
ATOM 813 N N . PRO A 1 101 ? 6.242 -11.300 3.427 1.00 94.69 101 PRO A N 1
ATOM 814 C CA . PRO A 1 101 ? 6.383 -12.504 2.609 1.00 94.69 101 PRO A CA 1
ATOM 815 C C . PRO A 1 101 ? 7.613 -12.437 1.697 1.00 94.69 101 PRO A C 1
ATOM 817 O O . PRO A 1 101 ? 8.110 -11.353 1.389 1.00 94.69 101 PRO A O 1
ATOM 820 N N . GLU A 1 102 ? 8.069 -13.599 1.224 1.00 91.94 102 GLU A N 1
ATOM 821 C CA . GLU A 1 102 ? 9.216 -13.717 0.310 1.00 91.94 102 GLU A CA 1
ATOM 822 C C . GLU A 1 102 ? 9.013 -12.888 -0.967 1.00 91.94 102 GLU A C 1
ATOM 824 O O . GLU A 1 102 ? 9.858 -12.070 -1.324 1.00 91.94 102 GLU A O 1
ATOM 829 N N . HIS A 1 103 ? 7.843 -13.014 -1.597 1.00 94.50 103 HIS A N 1
ATOM 830 C CA . HIS A 1 103 ? 7.478 -12.270 -2.802 1.00 94.50 103 HIS A CA 1
ATOM 831 C C . HIS A 1 103 ? 6.889 -10.884 -2.499 1.00 94.50 103 HIS A C 1
ATOM 833 O O . HIS A 1 103 ? 5.886 -10.491 -3.090 1.00 94.50 103 HIS A O 1
ATOM 839 N N . PHE A 1 104 ? 7.462 -10.130 -1.557 1.00 96.12 104 PHE A N 1
ATOM 840 C CA . PHE A 1 104 ? 7.055 -8.741 -1.326 1.00 96.12 104 PHE A CA 1
ATOM 841 C C . PHE A 1 104 ? 7.553 -7.828 -2.452 1.00 96.12 104 PHE A C 1
ATOM 843 O O . PHE A 1 104 ? 8.710 -7.903 -2.866 1.00 96.12 104 PHE A O 1
ATOM 850 N N . LEU A 1 105 ? 6.678 -6.955 -2.949 1.00 93.81 105 LEU A N 1
ATOM 851 C CA . LEU A 1 105 ? 6.946 -6.159 -4.139 1.00 93.81 105 LEU A CA 1
ATOM 852 C C . LEU A 1 105 ? 8.124 -5.185 -3.899 1.00 93.81 105 LEU A C 1
ATOM 854 O O . LEU A 1 105 ? 8.002 -4.288 -3.058 1.00 93.81 105 LEU A O 1
ATOM 858 N N . PRO A 1 106 ? 9.241 -5.274 -4.656 1.00 90.94 106 PRO A N 1
ATOM 859 C CA . PRO A 1 106 ? 10.450 -4.494 -4.365 1.00 90.94 106 PRO A CA 1
ATOM 860 C C . PRO A 1 106 ? 10.243 -2.978 -4.403 1.00 90.94 106 PRO A C 1
ATOM 862 O O . PRO A 1 106 ? 10.864 -2.240 -3.643 1.00 90.94 106 PRO A O 1
ATOM 865 N N . VAL A 1 107 ? 9.323 -2.495 -5.244 1.00 88.75 107 VAL A N 1
ATOM 866 C CA . VAL A 1 107 ? 9.003 -1.060 -5.328 1.00 88.75 107 VAL A CA 1
ATOM 867 C C . VAL A 1 107 ? 8.360 -0.510 -4.054 1.00 88.75 107 VAL A C 1
ATOM 869 O O . VAL A 1 107 ? 8.215 0.699 -3.954 1.00 88.75 107 VAL A O 1
ATOM 872 N N . GLN A 1 108 ? 7.956 -1.363 -3.109 1.00 92.50 108 GLN A N 1
ATOM 873 C CA . GLN A 1 108 ? 7.405 -1.001 -1.803 1.00 92.50 108 GLN A CA 1
ATOM 874 C C . GLN A 1 108 ? 8.358 -1.313 -0.638 1.00 92.50 108 GLN A C 1
ATOM 876 O O . GLN A 1 108 ? 7.970 -1.151 0.519 1.00 92.50 108 GLN A O 1
ATOM 881 N N . ASP A 1 109 ? 9.603 -1.726 -0.903 1.00 91.88 109 ASP A N 1
ATOM 882 C CA . ASP A 1 109 ? 10.544 -2.160 0.142 1.00 91.88 109 ASP A CA 1
ATOM 883 C C . ASP A 1 109 ? 10.859 -1.058 1.169 1.00 91.88 109 ASP A C 1
ATOM 885 O O . ASP A 1 109 ? 11.154 -1.340 2.326 1.00 91.88 109 ASP A O 1
ATOM 889 N N . PHE A 1 110 ? 10.660 0.209 0.800 1.00 92.12 110 PHE A N 1
ATOM 890 C CA . PHE A 1 110 ? 10.744 1.348 1.714 1.00 92.12 110 PHE A CA 1
ATOM 891 C C . PHE A 1 110 ? 9.737 1.296 2.886 1.00 92.12 110 PHE A C 1
ATOM 893 O O . PHE A 1 110 ? 9.92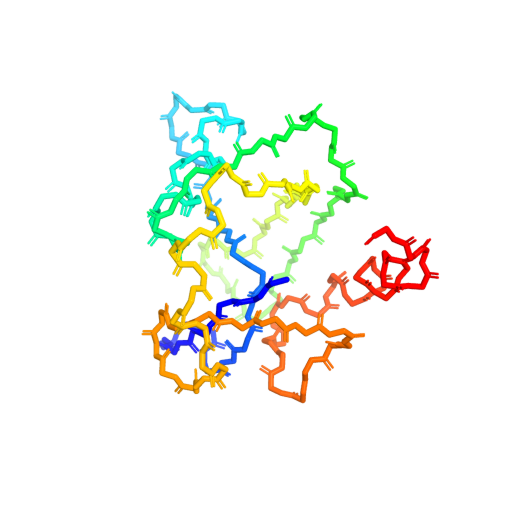2 2.001 3.874 1.00 92.12 110 PHE A O 1
ATOM 900 N N . TYR A 1 111 ? 8.691 0.461 2.820 1.00 95.25 111 TYR A N 1
ATOM 901 C CA . TYR A 1 111 ? 7.784 0.208 3.945 1.00 95.25 111 TYR A CA 1
ATOM 902 C C . TYR A 1 111 ? 8.288 -0.857 4.923 1.00 95.25 111 TYR A C 1
ATOM 904 O O . TYR A 1 111 ? 7.717 -0.984 6.006 1.00 95.25 111 TYR A O 1
ATOM 912 N N . ARG A 1 112 ? 9.327 -1.628 4.573 1.00 94.25 112 ARG A N 1
ATOM 913 C CA . ARG A 1 112 ? 9.790 -2.796 5.340 1.00 94.25 112 ARG A CA 1
ATOM 914 C C . ARG A 1 112 ? 10.020 -2.471 6.810 1.00 94.25 112 ARG A C 1
ATOM 916 O O . ARG A 1 112 ? 9.482 -3.156 7.670 1.00 94.25 112 ARG A O 1
ATOM 923 N N . GLU A 1 113 ? 10.768 -1.407 7.096 1.00 94.56 113 GLU A N 1
ATOM 924 C CA . GLU A 1 113 ? 11.069 -1.007 8.473 1.00 94.56 113 GLU A CA 1
ATOM 925 C C . GLU A 1 113 ? 9.795 -0.675 9.265 1.00 94.56 113 GLU A C 1
ATOM 927 O O . GLU A 1 113 ? 9.633 -1.115 10.403 1.00 94.56 113 GLU A O 1
ATOM 932 N N . THR A 1 114 ? 8.863 0.066 8.661 1.00 95.31 114 THR A N 1
ATOM 933 C CA . THR A 1 114 ? 7.591 0.425 9.298 1.00 95.31 114 THR A CA 1
ATOM 934 C C . THR A 1 114 ? 6.709 -0.799 9.532 1.00 95.31 114 THR A C 1
ATOM 936 O O . THR A 1 114 ? 6.165 -0.943 10.623 1.00 95.31 114 THR A O 1
ATOM 939 N N . ILE A 1 115 ? 6.590 -1.700 8.550 1.00 94.38 115 ILE A N 1
ATOM 940 C CA . ILE A 1 115 ? 5.803 -2.935 8.681 1.00 94.38 115 ILE A CA 1
ATOM 941 C C . ILE A 1 115 ? 6.376 -3.812 9.797 1.00 94.38 115 ILE A C 1
ATOM 943 O O . ILE A 1 115 ? 5.616 -4.276 10.642 1.00 94.38 115 ILE A O 1
ATOM 947 N N . THR A 1 116 ? 7.698 -4.004 9.841 1.00 94.00 116 THR A N 1
ATOM 948 C CA . THR A 1 116 ? 8.352 -4.794 10.893 1.00 94.00 116 THR A CA 1
ATOM 949 C C . THR A 1 116 ? 8.049 -4.231 12.279 1.00 94.00 116 THR A C 1
ATOM 951 O O . THR A 1 116 ? 7.604 -4.978 13.145 1.00 94.00 116 THR A O 1
ATOM 954 N N . LYS A 1 117 ? 8.182 -2.911 12.474 1.00 93.69 117 LYS A N 1
ATOM 955 C CA . LYS A 1 117 ? 7.861 -2.262 13.758 1.00 93.69 117 LYS A CA 1
ATOM 956 C C . LYS A 1 117 ? 6.404 -2.473 14.175 1.00 93.69 117 LYS A C 1
ATOM 958 O O . LYS A 1 117 ? 6.146 -2.715 15.347 1.00 93.69 117 LYS A O 1
ATOM 963 N N . ILE A 1 118 ? 5.462 -2.392 13.233 1.00 91.31 118 ILE A N 1
ATOM 964 C CA . ILE A 1 118 ? 4.035 -2.625 13.510 1.00 91.31 118 ILE A CA 1
ATOM 965 C C . ILE A 1 118 ? 3.795 -4.084 13.922 1.00 91.31 118 ILE A C 1
ATOM 967 O O . ILE A 1 118 ? 3.075 -4.337 14.882 1.00 91.31 118 ILE A O 1
ATOM 971 N N . LEU A 1 119 ? 4.420 -5.046 13.235 1.00 90.00 119 LEU A N 1
ATOM 972 C CA . LEU A 1 119 ? 4.286 -6.472 13.557 1.00 90.00 119 LEU A CA 1
ATOM 973 C C . LEU A 1 119 ? 4.881 -6.829 14.929 1.00 90.00 119 LEU A C 1
ATOM 975 O O . LEU A 1 119 ? 4.335 -7.680 15.625 1.00 90.00 119 LEU A O 1
ATOM 979 N N . GLU A 1 120 ? 5.975 -6.179 15.330 1.00 90.12 120 GLU A N 1
ATOM 980 C CA . GLU A 1 120 ? 6.611 -6.369 16.642 1.00 90.12 120 GLU A CA 1
ATOM 981 C C . GLU A 1 120 ? 5.804 -5.763 17.799 1.00 90.12 120 GLU A C 1
ATOM 983 O O . GLU A 1 120 ? 5.887 -6.251 18.926 1.00 90.12 120 GLU A O 1
ATOM 988 N N . GLN A 1 121 ? 5.033 -4.703 17.537 1.00 82.25 121 GLN A N 1
ATOM 989 C CA . GLN A 1 121 ? 4.252 -3.995 18.557 1.00 82.25 121 GLN A CA 1
ATOM 990 C C . GLN A 1 121 ? 2.969 -4.727 18.969 1.00 82.25 121 GLN A C 1
ATOM 992 O O . GLN A 1 121 ? 2.446 -4.420 20.034 1.00 82.25 121 GLN A O 1
ATOM 997 N N . GLY A 1 122 ? 2.535 -5.729 18.197 1.00 65.00 122 GLY A N 1
ATOM 998 C CA . GLY A 1 122 ? 1.492 -6.674 18.591 1.00 65.00 122 GLY A CA 1
ATOM 999 C C . GLY A 1 122 ? 0.166 -6.020 18.982 1.00 65.00 122 GLY A C 1
ATOM 1000 O O . GLY A 1 122 ? -0.193 -6.053 20.157 1.00 65.00 122 GLY A O 1
ATOM 1001 N N . ASP A 1 123 ? -0.565 -5.506 17.991 1.00 49.19 123 ASP A N 1
ATOM 1002 C CA . ASP A 1 123 ? -2.010 -5.239 18.089 1.00 49.19 123 ASP A CA 1
ATOM 1003 C C . ASP A 1 123 ? -2.820 -6.319 17.349 1.00 49.19 123 ASP A C 1
ATOM 1005 O O . ASP A 1 123 ? -2.490 -6.618 16.173 1.00 49.19 123 ASP A O 1
#

pLDDT: mean 89.47, std 9.33, range [49.19, 97.62]

Sequence (123 aa):
MLSWRDDEQCGAGWHLPGGCVRLKETLEQRLHVCAKSELGTDVLCDMKPVLITENIEPKRDRGRTHFISFLYQCVLVDKVQLRLLDNQEIKGHLGWFNHIPEHFLPVQDFYRETITKILEQGD